Protein AF-A0A6M3MBJ6-F1 (afdb_monomer)

InterPro domains:
  IPR027924 Phage-like element PBSX protein, XkdF [PF14550] (1-103)

Solvent-accessible surface area (backbone atoms only — not comparable to full-atom values): 6434 Å² total; per-residue (Å²): 94,38,49,54,43,78,41,68,45,100,84,71,48,66,49,51,40,67,59,47,48,54,51,50,53,55,49,51,58,49,36,75,77,42,56,58,68,52,46,64,90,83,44,93,63,62,36,61,45,57,73,78,45,73,54,61,39,94,49,69,44,77,56,91,94,44,78,43,53,44,36,18,40,36,69,42,64,47,83,73,52,69,70,60,50,50,38,36,77,70,64,76,50,84,79,58,71,78,84,81,77,88,75,85,129

Organism: NCBI:txid1070528

Structure (mmCIF, N/CA/C/O backbone):
data_AF-A0A6M3MBJ6-F1
#
_entry.id   AF-A0A6M3MBJ6-F1
#
loop_
_atom_site.group_PDB
_atom_site.id
_atom_site.type_symbol
_atom_site.label_atom_id
_atom_site.label_alt_id
_atom_site.label_comp_id
_atom_site.label_asym_id
_atom_site.label_entity_id
_atom_site.label_seq_id
_atom_site.pdbx_PDB_ins_code
_atom_site.Cartn_x
_atom_site.Cartn_y
_atom_site.Cartn_z
_atom_site.occupancy
_atom_site.B_iso_or_equiv
_atom_site.auth_seq_id
_atom_site.auth_comp_id
_atom_site.auth_asym_id
_atom_site.auth_atom_id
_atom_site.pdbx_PDB_model_num
ATOM 1 N N . ILE A 1 1 ? -7.974 -1.994 -1.209 1.00 88.88 1 ILE A N 1
ATOM 2 C CA . ILE A 1 1 ? -7.747 -1.971 0.257 1.00 88.88 1 ILE A CA 1
ATOM 3 C C . ILE A 1 1 ? -6.486 -2.782 0.525 1.00 88.88 1 ILE A C 1
ATOM 5 O O . ILE A 1 1 ? -6.312 -3.803 -0.132 1.00 88.88 1 ILE A O 1
ATOM 9 N N . VAL A 1 2 ? -5.576 -2.286 1.364 1.00 86.44 2 VAL A N 1
ATOM 10 C CA . VAL A 1 2 ? -4.352 -2.998 1.777 1.00 86.44 2 VAL A CA 1
ATOM 11 C C . VAL A 1 2 ? -4.632 -3.870 2.995 1.00 86.44 2 VAL A C 1
ATOM 13 O O . VAL A 1 2 ? -4.183 -5.012 3.035 1.00 86.44 2 VAL A O 1
ATOM 16 N N . TYR A 1 3 ? -5.374 -3.325 3.961 1.00 85.56 3 TYR A N 1
ATOM 17 C CA . TYR A 1 3 ? -5.814 -4.023 5.163 1.00 85.56 3 TYR A CA 1
ATOM 18 C C . TYR A 1 3 ? -7.082 -3.369 5.726 1.00 85.56 3 TYR A C 1
ATOM 20 O O . TYR A 1 3 ? -7.248 -2.151 5.606 1.00 85.56 3 TYR A O 1
ATOM 28 N N . GLU A 1 4 ? -7.960 -4.169 6.322 1.00 86.19 4 GLU A N 1
ATOM 29 C CA . GLU A 1 4 ? -9.220 -3.749 6.946 1.00 86.19 4 GLU A CA 1
ATOM 30 C C . GLU A 1 4 ? -9.191 -4.125 8.437 1.00 86.19 4 GLU A C 1
ATOM 32 O O . GLU A 1 4 ? -8.779 -5.241 8.757 1.00 86.19 4 GLU A O 1
ATOM 37 N N . PRO A 1 5 ? -9.566 -3.220 9.357 1.00 82.56 5 PRO A N 1
ATOM 38 C CA . PRO A 1 5 ? -9.550 -3.517 10.786 1.00 82.56 5 PRO A CA 1
ATOM 39 C C . PRO A 1 5 ? -10.640 -4.525 11.146 1.00 82.56 5 PRO A C 1
ATOM 41 O O . PRO A 1 5 ? -11.711 -4.518 10.545 1.00 82.56 5 PRO A O 1
ATOM 44 N N . GLU A 1 6 ? -10.371 -5.370 12.145 1.00 74.81 6 GLU A N 1
ATOM 45 C CA . GLU A 1 6 ? -11.318 -6.363 12.698 1.00 74.81 6 GLU A CA 1
ATOM 46 C C . GLU A 1 6 ? -11.862 -7.399 11.688 1.00 74.81 6 GLU A C 1
ATOM 48 O O . GLU A 1 6 ? -12.627 -8.293 12.055 1.00 74.81 6 GLU A O 1
ATOM 53 N N . ALA A 1 7 ? -11.427 -7.331 10.429 1.00 73.56 7 ALA A N 1
ATOM 54 C CA . ALA A 1 7 ? -11.649 -8.340 9.414 1.00 73.56 7 ALA A CA 1
ATOM 55 C C . ALA A 1 7 ? -10.488 -9.335 9.439 1.00 73.56 7 ALA A C 1
ATOM 57 O O . ALA A 1 7 ? -9.318 -8.954 9.433 1.00 73.56 7 ALA A O 1
ATOM 58 N N . VAL A 1 8 ? -10.823 -10.623 9.452 1.00 71.56 8 VAL A N 1
ATOM 59 C CA . VAL A 1 8 ? -9.828 -11.683 9.296 1.00 71.56 8 VAL A CA 1
ATOM 60 C C . VAL A 1 8 ? -9.317 -11.642 7.858 1.00 71.56 8 VAL A C 1
ATOM 62 O O . VAL A 1 8 ? -10.097 -11.796 6.913 1.00 71.56 8 VAL A O 1
ATOM 65 N N . ASP A 1 9 ? -8.021 -11.413 7.688 1.00 68.00 9 ASP A N 1
ATOM 66 C CA . ASP A 1 9 ? -7.383 -11.401 6.383 1.00 68.00 9 ASP A CA 1
ATOM 67 C C . ASP A 1 9 ? -7.265 -12.816 5.787 1.00 68.00 9 ASP A C 1
ATOM 69 O O . ASP A 1 9 ? -7.632 -13.834 6.380 1.00 68.00 9 ASP A O 1
ATOM 73 N N . THR A 1 10 ? -6.721 -12.906 4.574 1.00 64.38 10 THR A N 1
ATOM 74 C CA . THR A 1 10 ? -6.548 -14.185 3.865 1.00 64.38 10 THR A CA 1
ATOM 75 C C . THR A 1 10 ? -5.611 -15.184 4.564 1.00 64.38 10 THR A C 1
ATOM 77 O O . THR A 1 10 ? -5.531 -16.330 4.125 1.00 64.38 10 THR A O 1
ATOM 80 N N . GLN A 1 11 ? -4.878 -14.762 5.599 1.00 63.03 11 GLN A N 1
ATOM 81 C CA . GLN A 1 11 ? -3.937 -15.570 6.382 1.00 63.03 11 GLN A CA 1
ATOM 82 C C . GLN A 1 11 ? -4.501 -15.969 7.756 1.00 63.03 11 GLN A C 1
ATOM 84 O O . GLN A 1 11 ? -3.867 -16.754 8.460 1.00 63.03 11 GLN A O 1
ATOM 89 N N . GLY A 1 12 ? -5.707 -15.513 8.112 1.00 63.81 12 GLY A N 1
ATOM 90 C CA . GLY A 1 12 ? -6.324 -15.809 9.404 1.00 63.81 12 GLY A CA 1
ATOM 91 C C . GLY A 1 12 ? -5.947 -14.819 10.509 1.00 63.81 12 GLY A C 1
ATOM 92 O O . GLY A 1 12 ? -6.287 -15.062 11.667 1.00 63.81 12 GLY A O 1
ATOM 93 N N . GLU A 1 13 ? -5.258 -13.729 10.170 1.00 68.44 13 GLU A N 1
ATOM 94 C CA . GLU A 1 13 ? -4.861 -12.684 11.113 1.00 68.44 13 GLU A CA 1
ATOM 95 C C . GLU A 1 13 ? -5.862 -11.523 11.068 1.00 68.44 13 GLU A C 1
ATOM 97 O O . GLU A 1 13 ? -6.547 -11.306 10.071 1.00 68.44 13 GLU A O 1
ATOM 102 N N . TYR A 1 14 ? -5.981 -10.790 12.170 1.00 75.88 14 TYR A N 1
ATOM 103 C CA . TYR A 1 14 ? -6.699 -9.521 12.215 1.00 75.88 14 TYR A CA 1
ATOM 104 C C . TYR A 1 14 ? -5.859 -8.527 13.005 1.00 75.88 14 TYR A C 1
ATOM 106 O O . TYR A 1 14 ? -5.035 -8.905 13.839 1.00 75.88 14 TYR A O 1
ATOM 114 N N . THR A 1 15 ? -6.091 -7.248 12.761 1.00 79.75 15 THR A N 1
ATOM 115 C CA . THR A 1 15 ? -5.425 -6.162 13.476 1.00 79.75 15 THR A CA 1
ATOM 116 C C . THR A 1 15 ? -6.428 -5.042 13.756 1.00 79.75 15 THR A C 1
ATOM 118 O O . THR A 1 15 ? -7.556 -5.062 13.245 1.00 79.75 15 THR A O 1
ATOM 121 N N . ASP A 1 16 ? -6.041 -4.083 14.591 1.00 86.75 16 ASP A N 1
ATOM 122 C CA . ASP A 1 16 ? -6.856 -2.911 14.897 1.00 86.75 16 ASP A CA 1
ATOM 123 C C . ASP A 1 16 ? -6.501 -1.715 13.995 1.00 86.75 16 ASP A C 1
ATOM 125 O O . ASP A 1 16 ? -5.464 -1.672 13.331 1.00 86.75 16 ASP A O 1
ATOM 129 N N . ALA A 1 17 ? -7.380 -0.711 13.958 1.00 89.56 17 ALA A N 1
ATOM 130 C CA . ALA A 1 17 ? -7.182 0.469 13.115 1.00 89.56 17 ALA A CA 1
ATOM 131 C C . ALA A 1 17 ? -5.897 1.254 13.451 1.00 89.56 17 ALA A C 1
ATOM 133 O O . ALA A 1 17 ? -5.327 1.900 12.573 1.00 89.56 17 ALA A O 1
ATOM 134 N N . LYS A 1 18 ? -5.419 1.186 14.700 1.00 89.25 18 LYS A N 1
ATOM 135 C CA . LYS A 1 18 ? -4.230 1.915 15.158 1.00 89.25 18 LYS A CA 1
ATOM 136 C C . LYS A 1 18 ? -2.947 1.253 14.661 1.00 89.25 18 LYS A C 1
ATOM 138 O O . LYS A 1 18 ? -1.98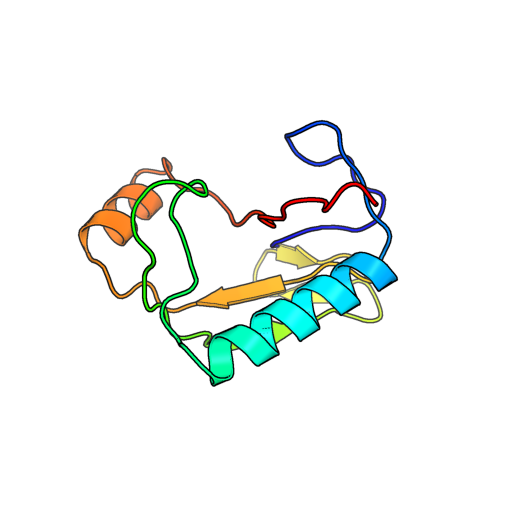1 1.936 14.314 1.00 89.25 18 LYS A O 1
ATOM 143 N N . GLU A 1 19 ? -2.916 -0.070 14.624 1.00 89.69 19 GLU A N 1
ATOM 144 C CA . GLU A 1 19 ? -1.808 -0.823 14.051 1.00 89.69 19 GLU A CA 1
ATOM 145 C C . GLU A 1 19 ? -1.777 -0.680 12.519 1.00 89.69 19 GLU A C 1
ATOM 147 O O . GLU A 1 19 ? -0.695 -0.484 11.962 1.00 89.69 19 GLU A O 1
ATOM 152 N N . ILE A 1 20 ? -2.938 -0.622 11.848 1.00 91.38 20 ILE A N 1
ATOM 153 C CA . ILE A 1 20 ? -3.028 -0.258 10.418 1.00 91.38 20 ILE A CA 1
ATOM 154 C C . ILE A 1 20 ? -2.453 1.138 10.165 1.00 91.38 20 ILE A C 1
ATOM 156 O O . ILE A 1 20 ? -1.651 1.308 9.246 1.00 91.38 20 ILE A O 1
ATOM 160 N N . GLU A 1 21 ? -2.839 2.129 10.971 1.00 93.25 21 GLU A N 1
ATOM 161 C CA . GLU A 1 21 ? -2.320 3.499 10.884 1.00 93.25 21 GLU A CA 1
ATOM 162 C C . GLU A 1 21 ? -0.802 3.529 11.064 1.00 93.25 21 GLU A C 1
ATOM 164 O O . GLU A 1 21 ? -0.082 4.013 10.191 1.00 93.25 21 GLU A O 1
ATOM 169 N N . SER A 1 22 ? -0.298 2.885 12.117 1.00 92.38 22 SER A N 1
ATOM 170 C CA . SER A 1 22 ? 1.142 2.787 12.382 1.00 92.38 22 SER A CA 1
ATOM 171 C C . SER A 1 22 ? 1.900 2.117 11.225 1.00 92.38 22 SER A C 1
ATOM 173 O O . SER A 1 22 ? 2.997 2.545 10.851 1.00 92.38 22 SER A O 1
ATOM 175 N N . ALA A 1 23 ? 1.329 1.065 10.629 1.00 92.25 23 ALA A N 1
ATOM 176 C CA . ALA A 1 23 ? 1.915 0.374 9.485 1.00 92.25 23 ALA A CA 1
ATOM 177 C C . ALA A 1 23 ? 1.915 1.246 8.221 1.00 92.25 23 ALA A C 1
ATOM 179 O O . ALA A 1 23 ? 2.915 1.276 7.494 1.00 92.25 23 ALA A O 1
ATOM 180 N N . GLN A 1 24 ? 0.825 1.975 7.973 1.00 95.06 24 GLN A N 1
ATOM 181 C CA . GLN A 1 24 ? 0.694 2.901 6.853 1.00 95.06 24 GLN A CA 1
ATOM 182 C C . GLN A 1 24 ? 1.699 4.050 6.968 1.00 95.06 24 GLN A C 1
ATOM 184 O O . GLN A 1 24 ? 2.428 4.311 6.007 1.00 95.06 24 GLN A O 1
ATOM 189 N N . GLU A 1 25 ? 1.809 4.682 8.136 1.00 94.69 25 GLU A N 1
ATOM 190 C CA . GLU A 1 25 ? 2.789 5.738 8.405 1.00 94.69 25 GLU A CA 1
ATOM 191 C C . GLU A 1 25 ? 4.220 5.237 8.187 1.00 94.69 25 GLU A C 1
ATOM 193 O O . GLU A 1 25 ? 4.987 5.827 7.419 1.00 94.69 25 GLU A O 1
ATOM 198 N N . ALA A 1 26 ? 4.567 4.095 8.792 1.00 94.25 26 ALA A N 1
ATOM 199 C CA . ALA A 1 26 ? 5.892 3.503 8.661 1.00 94.25 26 ALA A CA 1
ATOM 200 C C . ALA A 1 26 ? 6.221 3.140 7.206 1.00 94.25 26 ALA A C 1
ATOM 202 O O . ALA A 1 26 ? 7.367 3.301 6.775 1.00 94.25 26 ALA A O 1
ATOM 203 N N . PHE A 1 27 ? 5.241 2.648 6.441 1.00 94.25 27 PHE A N 1
ATOM 204 C CA . PHE A 1 27 ? 5.400 2.373 5.016 1.00 94.25 27 PHE A CA 1
ATOM 205 C C . PHE A 1 27 ? 5.613 3.660 4.214 1.00 94.25 27 PHE A C 1
ATOM 207 O O . PHE A 1 27 ? 6.542 3.712 3.409 1.00 94.25 27 PHE A O 1
ATOM 214 N N . MET A 1 28 ? 4.813 4.704 4.446 1.00 95.69 28 MET A N 1
ATOM 215 C CA . MET A 1 28 ? 4.917 5.969 3.710 1.00 95.69 28 MET A CA 1
ATOM 216 C C . MET A 1 28 ? 6.212 6.725 4.014 1.00 95.69 28 MET A C 1
ATOM 218 O O . MET A 1 28 ? 6.834 7.246 3.086 1.00 95.69 28 MET A O 1
ATOM 222 N N . GLN A 1 29 ? 6.667 6.738 5.271 1.00 95.19 29 GLN A N 1
ATOM 223 C CA . GLN A 1 29 ? 7.969 7.301 5.642 1.00 95.19 29 GLN A CA 1
ATOM 224 C C . GLN A 1 29 ? 9.101 6.563 4.919 1.00 95.19 29 GLN A C 1
ATOM 226 O O . GLN A 1 29 ? 9.953 7.164 4.275 1.00 95.19 29 GLN A O 1
ATOM 231 N N . LYS A 1 30 ? 9.073 5.233 4.951 1.00 93.31 30 LYS A N 1
ATOM 232 C CA . LYS A 1 30 ? 10.042 4.397 4.238 1.00 93.31 30 LYS A CA 1
ATOM 233 C C . LYS A 1 30 ? 10.010 4.603 2.723 1.00 93.31 30 LYS A C 1
ATOM 235 O O . LYS A 1 30 ? 11.057 4.558 2.082 1.00 93.31 30 LYS A O 1
ATOM 240 N N . TYR A 1 31 ? 8.819 4.788 2.158 1.00 94.00 31 TYR A N 1
ATOM 241 C CA . TYR A 1 31 ? 8.623 5.023 0.732 1.00 94.00 31 TYR A CA 1
ATOM 242 C C . TYR A 1 31 ? 9.164 6.393 0.294 1.00 94.00 31 TYR A C 1
ATOM 244 O O . TYR A 1 31 ? 9.653 6.522 -0.829 1.00 94.00 31 TYR A O 1
ATOM 252 N N . SER A 1 32 ? 9.102 7.412 1.159 1.00 93.62 32 SER A N 1
ATOM 253 C CA . SER A 1 32 ? 9.660 8.737 0.859 1.00 93.62 32 SER A CA 1
ATOM 254 C C . SER A 1 32 ? 11.194 8.739 0.836 1.00 93.62 32 SER A C 1
ATOM 256 O O . SER A 1 32 ? 11.787 9.490 0.064 1.00 93.62 32 SER A O 1
ATOM 258 N N . GLU A 1 33 ? 11.829 7.864 1.619 1.00 95.19 33 GLU A N 1
ATOM 259 C CA . GLU A 1 33 ? 13.282 7.648 1.621 1.00 95.19 33 GLU A CA 1
ATOM 260 C C . GLU A 1 33 ? 13.753 6.808 0.422 1.00 95.19 33 GLU A C 1
ATOM 262 O O . GLU A 1 33 ? 14.770 7.109 -0.202 1.00 95.19 33 GLU A O 1
ATOM 267 N N . ASP A 1 34 ? 13.017 5.742 0.097 1.00 93.88 34 ASP A N 1
ATOM 268 C CA . ASP A 1 34 ? 13.284 4.868 -1.042 1.00 93.88 34 ASP A CA 1
ATOM 269 C C . ASP A 1 34 ? 11.967 4.405 -1.656 1.00 93.88 34 ASP A C 1
ATOM 271 O O . ASP A 1 34 ? 11.180 3.690 -1.043 1.00 93.88 34 ASP A O 1
ATOM 275 N N . THR A 1 35 ? 11.758 4.774 -2.913 1.00 92.06 35 THR A N 1
ATOM 276 C CA . THR A 1 35 ? 10.499 4.536 -3.616 1.00 92.06 35 THR A CA 1
ATOM 277 C C . THR A 1 35 ? 10.376 3.121 -4.201 1.00 92.06 35 THR A C 1
ATOM 279 O O . THR A 1 35 ? 9.345 2.799 -4.796 1.00 92.06 35 THR A O 1
ATOM 282 N N . LYS A 1 36 ? 11.389 2.250 -4.060 1.00 91.88 36 LYS A N 1
ATOM 283 C CA . LYS A 1 36 ? 11.338 0.834 -4.470 1.00 91.88 36 LYS A CA 1
ATOM 284 C C . LYS A 1 36 ? 10.958 -0.069 -3.295 1.00 91.88 36 LYS A C 1
ATOM 286 O O . LYS A 1 36 ? 11.800 -0.776 -2.740 1.00 91.88 36 LYS A O 1
ATOM 291 N N . ARG A 1 37 ? 9.676 -0.081 -2.921 1.00 88.00 37 ARG A N 1
ATOM 292 C CA . ARG A 1 37 ? 9.195 -0.821 -1.730 1.00 88.00 37 ARG A CA 1
ATOM 293 C C . ARG A 1 37 ? 8.071 -1.811 -1.977 1.00 88.00 37 ARG A C 1
ATOM 295 O O . ARG A 1 37 ? 7.851 -2.675 -1.137 1.00 88.00 37 ARG A O 1
ATOM 302 N N . ILE A 1 38 ? 7.366 -1.715 -3.099 1.00 89.69 38 ILE A N 1
ATOM 303 C CA . ILE A 1 38 ? 6.233 -2.605 -3.367 1.00 89.69 38 ILE A CA 1
ATOM 304 C C . ILE A 1 38 ? 6.765 -3.910 -3.951 1.00 89.69 38 ILE A C 1
ATOM 306 O O . ILE A 1 38 ? 7.582 -3.888 -4.867 1.00 89.69 38 ILE A O 1
ATOM 310 N N . MET A 1 39 ? 6.314 -5.044 -3.422 1.00 89.38 39 MET A N 1
ATOM 311 C CA . MET A 1 39 ? 6.714 -6.381 -3.865 1.00 89.38 39 MET A CA 1
ATOM 312 C C . MET A 1 39 ? 5.505 -7.132 -4.409 1.00 89.38 39 MET A C 1
ATOM 314 O O . MET A 1 39 ? 4.392 -6.983 -3.908 1.00 89.38 39 MET A O 1
ATOM 318 N N . VAL A 1 40 ? 5.724 -7.975 -5.416 1.00 87.19 40 VAL A N 1
ATOM 319 C CA . VAL A 1 40 ? 4.684 -8.894 -5.893 1.00 87.19 40 VAL A CA 1
ATOM 320 C C . VAL A 1 40 ? 4.673 -10.111 -4.969 1.00 87.19 40 VAL A C 1
ATOM 322 O O . VAL A 1 40 ? 5.699 -10.764 -4.806 1.00 87.19 40 VAL A O 1
ATOM 325 N N . GLN A 1 41 ? 3.524 -10.385 -4.342 1.00 84.88 41 GLN A N 1
ATOM 326 C CA . GLN A 1 41 ? 3.319 -11.495 -3.395 1.00 84.88 41 GLN A CA 1
ATOM 327 C C . GLN A 1 41 ? 4.337 -11.556 -2.237 1.00 84.88 41 GLN A C 1
ATOM 329 O O . GLN A 1 41 ? 4.636 -12.633 -1.736 1.00 84.88 41 GLN A O 1
ATOM 334 N N . HIS A 1 42 ? 4.904 -10.416 -1.822 1.00 82.06 42 HIS A N 1
ATOM 335 C CA . HIS A 1 42 ? 5.983 -10.353 -0.816 1.00 82.06 42 HIS A CA 1
ATOM 336 C C . HIS A 1 42 ? 7.228 -11.189 -1.171 1.00 82.06 42 HIS A C 1
ATOM 338 O O . HIS A 1 42 ? 8.036 -11.517 -0.302 1.00 82.06 42 HIS A O 1
ATOM 344 N N . MET A 1 43 ? 7.417 -11.512 -2.455 1.00 81.31 43 MET A N 1
ATOM 345 C CA . MET A 1 43 ? 8.525 -12.326 -2.953 1.00 81.31 43 MET A CA 1
ATOM 346 C C . MET A 1 43 ? 9.390 -11.557 -3.954 1.00 81.31 43 MET A C 1
ATOM 348 O O . MET A 1 43 ? 8.916 -10.747 -4.751 1.00 81.31 43 MET A O 1
ATOM 352 N N . GLY A 1 44 ? 10.685 -11.870 -3.951 1.00 80.94 44 GLY A N 1
ATOM 353 C CA . GLY A 1 44 ? 11.609 -11.440 -4.995 1.00 80.94 44 GLY A CA 1
ATOM 354 C C . GLY A 1 44 ? 11.986 -9.960 -4.927 1.00 80.94 44 GLY A C 1
ATOM 355 O O . GLY A 1 44 ? 12.480 -9.487 -3.907 1.00 80.94 44 GLY A O 1
ATOM 356 N N . GLN A 1 45 ? 11.843 -9.261 -6.055 1.00 86.94 45 GLN A N 1
ATOM 357 C CA . GLN A 1 45 ? 12.329 -7.891 -6.236 1.00 86.94 45 GLN A CA 1
ATOM 358 C C . GLN A 1 45 ? 11.312 -6.835 -5.789 1.00 86.94 45 GLN A C 1
ATOM 360 O O . GLN A 1 45 ? 10.098 -7.045 -5.853 1.00 86.94 45 GLN A O 1
ATOM 365 N N . THR A 1 46 ? 11.821 -5.670 -5.390 1.00 90.25 46 THR A N 1
ATOM 366 C CA . THR A 1 46 ? 11.006 -4.487 -5.120 1.00 90.25 46 THR A CA 1
ATOM 367 C C . THR A 1 46 ? 10.827 -3.640 -6.379 1.00 90.25 46 THR A C 1
ATOM 369 O O . THR A 1 46 ? 11.722 -3.519 -7.219 1.00 90.25 46 THR A O 1
ATOM 372 N N . TYR A 1 47 ? 9.657 -3.023 -6.499 1.00 92.44 47 TYR A N 1
ATOM 373 C CA . TYR A 1 47 ? 9.269 -2.186 -7.624 1.00 92.44 47 TYR A CA 1
ATOM 374 C C . TYR A 1 47 ? 9.019 -0.755 -7.181 1.00 92.44 47 TYR A C 1
ATOM 376 O O . TYR A 1 47 ? 8.534 -0.488 -6.078 1.00 92.44 47 TYR A O 1
ATOM 384 N N . HIS A 1 48 ? 9.316 0.161 -8.098 1.00 93.06 48 HIS A N 1
ATOM 385 C CA . HIS A 1 48 ? 8.890 1.544 -8.004 1.00 93.06 48 HIS A CA 1
ATOM 386 C C . HIS A 1 48 ? 7.527 1.714 -8.679 1.00 93.06 48 HIS A C 1
ATOM 388 O O . HIS A 1 48 ? 7.449 1.821 -9.907 1.00 93.06 48 HIS A O 1
ATOM 394 N N . PHE A 1 49 ? 6.463 1.761 -7.880 1.00 95.31 49 PHE A N 1
ATOM 395 C CA . PHE A 1 49 ? 5.133 2.160 -8.336 1.00 95.31 49 PHE A CA 1
ATOM 396 C C . PHE A 1 49 ? 4.744 3.462 -7.642 1.00 95.31 49 PHE A C 1
ATOM 398 O O . PHE A 1 49 ? 4.496 3.429 -6.437 1.00 95.31 49 PHE A O 1
ATOM 405 N N . PRO A 1 50 ? 4.686 4.596 -8.372 1.00 96.50 50 PRO A N 1
ATOM 406 C CA . PRO A 1 50 ? 4.259 5.868 -7.809 1.00 96.50 50 PRO A CA 1
ATOM 407 C C . PRO A 1 50 ? 2.932 5.733 -7.070 1.00 96.50 50 PRO A C 1
ATOM 409 O O . PRO A 1 50 ? 1.942 5.301 -7.661 1.00 96.50 50 PRO A O 1
ATOM 412 N N . ILE A 1 51 ? 2.915 6.121 -5.798 1.00 96.38 51 ILE A N 1
ATOM 413 C CA . ILE A 1 51 ? 1.694 6.213 -5.001 1.00 96.38 51 ILE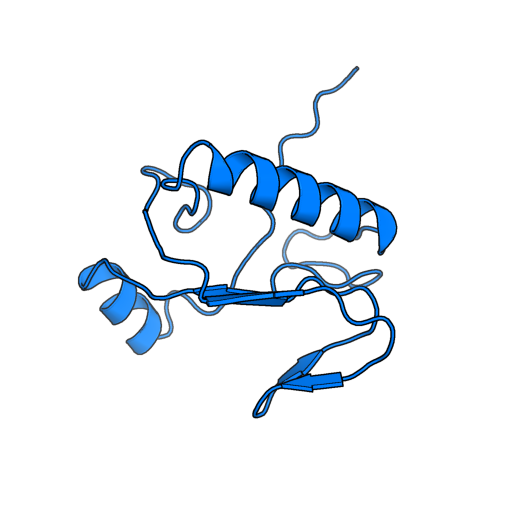 A CA 1
ATOM 414 C C . ILE A 1 51 ? 0.966 7.485 -5.429 1.00 96.38 51 ILE A C 1
ATOM 416 O O . ILE A 1 51 ? 1.510 8.582 -5.323 1.00 96.38 51 ILE A O 1
ATOM 420 N N . ILE A 1 52 ? -0.242 7.320 -5.962 1.00 96.12 52 ILE A N 1
ATOM 421 C CA . ILE A 1 52 ? -1.106 8.422 -6.397 1.00 96.12 52 ILE A CA 1
ATOM 422 C C . ILE A 1 52 ? -1.925 8.935 -5.218 1.00 96.12 52 ILE A C 1
ATOM 424 O O . ILE A 1 52 ? -2.142 10.135 -5.083 1.00 96.12 52 ILE A O 1
ATOM 428 N N . GLU A 1 53 ? -2.361 8.022 -4.354 1.00 95.31 53 GLU A N 1
ATOM 429 C CA . GLU A 1 53 ? -3.177 8.336 -3.193 1.00 95.31 53 GLU A CA 1
ATOM 430 C C . GLU A 1 53 ? -3.014 7.238 -2.137 1.00 95.31 53 GLU A C 1
ATOM 432 O O . GLU A 1 53 ? -2.904 6.057 -2.468 1.00 95.31 53 GLU A O 1
ATOM 437 N N . SER A 1 54 ? -2.990 7.631 -0.867 1.00 95.88 54 SER A N 1
ATOM 438 C CA . SER A 1 54 ? -3.001 6.734 0.287 1.00 95.88 54 SER A CA 1
ATOM 439 C C . SER A 1 54 ? -3.761 7.423 1.409 1.00 95.88 54 SER A C 1
ATOM 441 O O . SER A 1 54 ? -3.445 8.569 1.724 1.00 95.88 54 SER A O 1
ATOM 443 N N . PHE A 1 55 ? -4.734 6.748 2.016 1.00 95.81 55 PHE A N 1
ATOM 444 C CA . PHE A 1 55 ? -5.480 7.292 3.151 1.00 95.81 55 PHE A CA 1
ATOM 445 C C . PHE A 1 55 ? -6.092 6.192 4.021 1.00 95.81 55 PHE A C 1
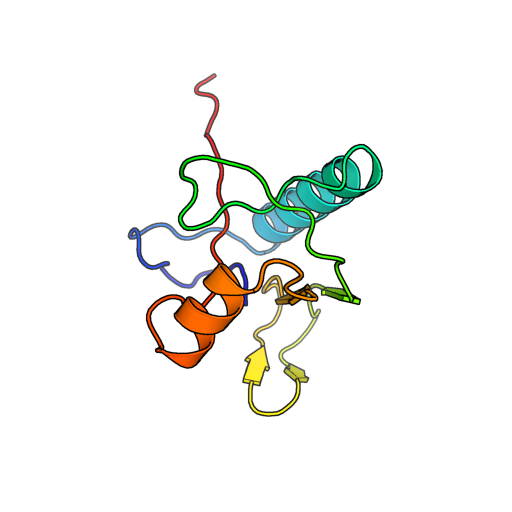ATOM 447 O O . PHE A 1 55 ? -6.197 5.033 3.608 1.00 95.81 55 PHE A O 1
ATOM 454 N N . ILE A 1 56 ? -6.521 6.603 5.213 1.00 96.50 56 ILE A N 1
ATOM 455 C CA . ILE A 1 56 ? -7.329 5.830 6.154 1.00 96.50 56 ILE A CA 1
ATOM 456 C C . ILE A 1 56 ? -8.570 6.675 6.454 1.00 96.50 56 ILE A C 1
ATOM 458 O O . ILE A 1 56 ? -8.422 7.818 6.889 1.00 96.50 56 ILE A O 1
ATOM 462 N N . PRO A 1 57 ? -9.790 6.201 6.160 1.00 95.88 57 PRO A N 1
ATOM 463 C CA . PRO A 1 57 ? -10.974 7.014 6.363 1.00 95.88 57 PRO A CA 1
ATOM 464 C C . PRO A 1 57 ? -11.463 6.918 7.817 1.00 95.88 57 PRO A C 1
ATOM 466 O O . PRO A 1 57 ? -11.527 5.835 8.393 1.00 95.88 57 PRO A O 1
ATOM 469 N N . GLU A 1 58 ? -11.866 8.047 8.405 1.00 94.06 58 GLU A N 1
ATOM 470 C CA . GLU A 1 58 ? -12.417 8.108 9.777 1.00 94.06 58 GLU A CA 1
ATOM 471 C C . GLU A 1 58 ? -13.805 7.459 9.899 1.00 94.06 58 GLU A C 1
ATOM 473 O O . GLU A 1 58 ? -14.240 7.055 10.974 1.00 94.06 58 GLU A O 1
ATOM 478 N N . LYS A 1 59 ? -14.524 7.376 8.779 1.00 94.75 59 LYS A N 1
ATOM 479 C CA . LYS A 1 59 ? -15.825 6.724 8.643 1.00 94.75 59 LYS A CA 1
ATOM 480 C C . LYS A 1 59 ? -15.878 5.989 7.317 1.00 94.75 59 LYS A C 1
ATOM 482 O O . LYS A 1 59 ? -15.158 6.344 6.390 1.00 94.75 59 LYS A O 1
ATOM 487 N N . GL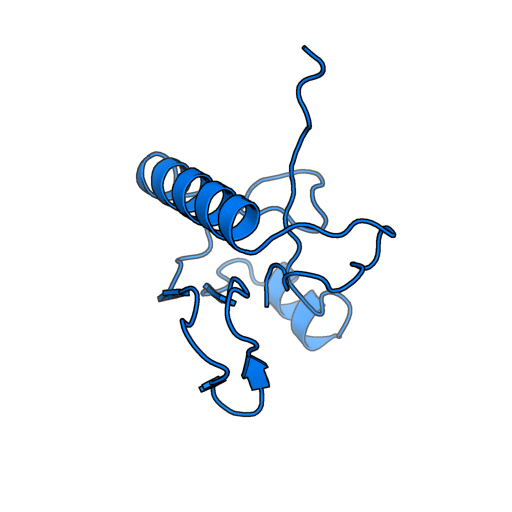U A 1 60 ? -16.774 5.019 7.213 1.00 95.81 60 GLU A N 1
ATOM 488 C CA . GLU A 1 60 ? -17.031 4.326 5.957 1.00 95.81 60 GLU A CA 1
ATOM 489 C C . GLU A 1 60 ? -17.220 5.317 4.793 1.00 95.81 60 GLU A C 1
ATOM 491 O O . GLU A 1 60 ? -17.964 6.298 4.900 1.00 95.81 60 GLU A O 1
ATOM 496 N N . THR A 1 61 ? -16.516 5.073 3.689 1.00 95.69 61 THR A N 1
ATOM 497 C CA . THR A 1 61 ? -16.503 5.959 2.524 1.00 95.69 61 THR A CA 1
ATOM 498 C C . THR A 1 61 ? -16.577 5.178 1.216 1.00 95.69 61 THR A C 1
ATOM 500 O O . THR A 1 61 ? -16.263 3.990 1.157 1.00 95.69 61 THR A O 1
ATOM 503 N N . GLN A 1 62 ? -16.991 5.857 0.148 1.00 95.12 62 GLN A N 1
ATOM 504 C CA . GLN A 1 62 ? -17.073 5.302 -1.199 1.00 95.12 62 GLN A CA 1
ATOM 505 C C . GLN A 1 62 ? -15.923 5.846 -2.050 1.00 95.12 62 GLN A C 1
ATOM 507 O O . GLN A 1 62 ? -15.739 7.062 -2.154 1.00 95.12 62 GLN A O 1
ATOM 512 N N . LYS A 1 63 ? -15.185 4.959 -2.721 1.00 90.38 63 LYS A N 1
ATOM 513 C CA . LYS A 1 63 ? -14.137 5.328 -3.678 1.00 90.38 63 LYS A CA 1
ATOM 514 C C . LYS A 1 63 ? -14.356 4.587 -4.992 1.00 90.38 63 LYS A C 1
ATOM 516 O O . LYS A 1 63 ? -14.090 3.397 -5.109 1.00 90.38 63 LYS A O 1
ATOM 521 N N . GLY A 1 64 ? -14.862 5.299 -5.998 1.00 89.06 64 GLY A N 1
ATOM 522 C CA . GLY A 1 64 ? -15.304 4.657 -7.237 1.00 89.06 64 GLY A CA 1
ATOM 523 C C . GLY A 1 64 ? -16.433 3.668 -6.943 1.00 89.06 64 GLY A C 1
ATOM 524 O O . GLY A 1 64 ? -17.454 4.059 -6.382 1.00 89.06 64 GLY A O 1
ATOM 525 N N . THR A 1 65 ? -16.241 2.396 -7.287 1.00 88.25 65 THR A N 1
ATOM 526 C CA . THR A 1 65 ? -17.174 1.296 -6.979 1.00 88.25 65 THR A CA 1
ATOM 527 C C . THR A 1 65 ? -16.901 0.618 -5.640 1.00 88.25 65 THR A C 1
ATOM 529 O O . THR A 1 65 ? -17.750 -0.134 -5.169 1.00 88.25 65 THR A O 1
ATOM 532 N N . ASP A 1 66 ? -15.769 0.910 -5.001 1.00 88.75 66 ASP A N 1
ATOM 533 C CA . ASP A 1 66 ? -15.351 0.231 -3.781 1.00 88.75 66 ASP A CA 1
ATOM 534 C C . ASP A 1 66 ? -15.873 0.944 -2.536 1.00 88.75 66 ASP A C 1
ATOM 536 O O . ASP A 1 66 ? -15.791 2.170 -2.397 1.00 88.75 66 ASP A O 1
ATOM 540 N N . LYS A 1 67 ? -16.369 0.138 -1.603 1.00 94.25 67 LYS A N 1
ATOM 541 C CA . LYS A 1 67 ? -16.777 0.562 -0.272 1.00 94.25 67 LYS A CA 1
ATOM 542 C 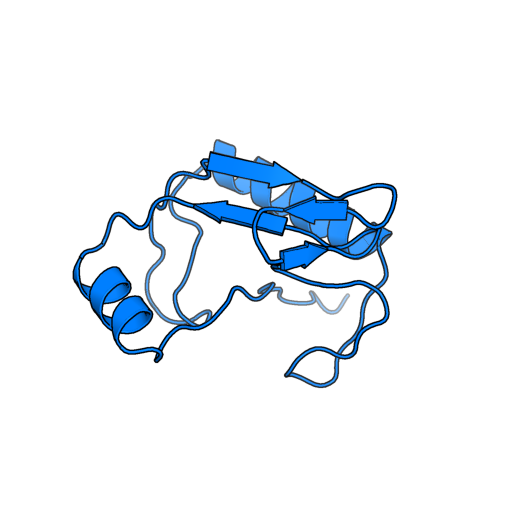C . LYS A 1 67 ? -15.603 0.347 0.681 1.00 94.25 67 LYS A C 1
ATOM 544 O O . LYS A 1 67 ? -15.103 -0.769 0.779 1.00 94.25 67 LYS A O 1
ATOM 549 N N . ILE A 1 68 ? -15.139 1.406 1.338 1.00 94.62 68 ILE A N 1
ATOM 550 C CA . ILE A 1 68 ? -13.961 1.376 2.212 1.00 94.62 68 ILE A CA 1
ATOM 551 C C . ILE A 1 68 ? -14.419 1.595 3.660 1.00 94.62 68 ILE A C 1
ATOM 553 O O . ILE A 1 68 ? -14.925 2.679 3.967 1.00 94.62 68 ILE A O 1
ATOM 557 N N . PRO A 1 69 ? -14.253 0.604 4.547 1.00 94.38 69 PRO A N 1
ATOM 558 C CA . PRO A 1 69 ? -14.588 0.717 5.965 1.00 94.38 69 PRO A CA 1
ATOM 559 C C . PRO A 1 69 ? -13.739 1.757 6.695 1.00 94.38 69 PRO A C 1
ATOM 561 O O . PRO A 1 69 ? -12.622 2.071 6.282 1.00 94.38 69 PRO A O 1
ATOM 564 N N . ALA A 1 70 ? -14.267 2.270 7.808 1.00 94.75 70 ALA A N 1
ATOM 565 C CA . ALA A 1 70 ? -13.512 3.141 8.703 1.00 94.75 70 ALA A CA 1
ATOM 566 C C . ALA A 1 70 ? -12.244 2.429 9.203 1.00 94.75 70 ALA A C 1
ATOM 568 O O . ALA A 1 70 ? -12.287 1.242 9.511 1.00 94.75 70 ALA A O 1
ATOM 569 N N . GLY A 1 71 ? -11.119 3.139 9.274 1.00 93.88 71 GLY A N 1
ATOM 570 C CA . GLY A 1 71 ? -9.848 2.578 9.744 1.00 93.88 71 GLY A CA 1
ATOM 571 C C . GLY A 1 71 ? -9.125 1.659 8.747 1.00 93.88 71 GLY A C 1
ATOM 572 O O . GLY A 1 71 ? -8.001 1.251 9.019 1.00 93.88 71 GLY A O 1
ATOM 573 N N . ALA A 1 72 ? -9.709 1.352 7.583 1.00 94.44 72 ALA A N 1
ATOM 574 C CA . ALA A 1 72 ? -9.038 0.555 6.557 1.00 94.44 72 ALA A CA 1
ATOM 575 C C . ALA A 1 72 ? -7.985 1.378 5.803 1.00 94.44 72 ALA A C 1
ATOM 577 O O . ALA A 1 72 ? -8.244 2.503 5.371 1.00 94.44 72 ALA A O 1
ATOM 578 N N . TRP A 1 73 ? -6.813 0.796 5.555 1.00 95.25 73 TRP A N 1
ATOM 579 C CA . TRP A 1 73 ? -5.807 1.439 4.715 1.00 95.25 73 TRP A CA 1
ATOM 580 C C . TRP A 1 73 ? -6.114 1.193 3.242 1.00 95.25 73 TRP A C 1
ATOM 582 O O . TRP A 1 73 ? -6.115 0.060 2.748 1.00 95.25 73 TRP A O 1
ATOM 592 N N . TRP A 1 74 ? -6.345 2.277 2.510 1.00 95.19 74 TRP A N 1
ATOM 593 C CA . TRP A 1 74 ? -6.510 2.258 1.067 1.00 95.19 74 TRP A CA 1
ATOM 594 C C . TRP A 1 74 ? -5.342 2.954 0.367 1.00 95.19 74 TRP A C 1
ATOM 596 O O . TRP A 1 74 ? -4.854 3.992 0.813 1.00 95.19 74 TRP A O 1
ATOM 606 N N . ILE A 1 75 ? -4.908 2.380 -0.757 1.00 94.81 75 ILE A N 1
ATOM 607 C CA . ILE A 1 75 ? -3.830 2.914 -1.586 1.00 94.81 75 ILE A CA 1
ATOM 608 C C . ILE A 1 75 ? -4.172 2.779 -3.072 1.00 94.81 75 ILE A C 1
ATOM 610 O O . ILE A 1 75 ? -4.773 1.790 -3.499 1.00 94.81 75 ILE A O 1
ATOM 614 N N . MET A 1 76 ? -3.724 3.751 -3.861 1.00 94.38 76 MET A N 1
ATOM 615 C CA . MET A 1 76 ? -3.689 3.714 -5.318 1.00 94.38 76 MET A CA 1
ATOM 616 C C . MET A 1 76 ? -2.265 3.955 -5.794 1.00 94.38 76 MET A C 1
ATOM 618 O O . MET A 1 76 ? -1.610 4.915 -5.386 1.00 94.38 76 MET A O 1
ATOM 622 N N . VAL A 1 77 ? -1.806 3.114 -6.717 1.00 95.06 77 VAL A N 1
ATOM 623 C CA . VAL A 1 77 ? -0.474 3.228 -7.313 1.00 95.06 77 VAL A CA 1
ATOM 624 C C . VAL A 1 77 ? -0.550 3.190 -8.833 1.00 95.06 77 VAL A C 1
ATOM 626 O O . VAL A 1 77 ? -1.463 2.600 -9.412 1.00 95.06 77 VAL A O 1
ATOM 629 N N . LYS A 1 78 ? 0.449 3.773 -9.492 1.00 95.12 78 LYS A N 1
ATOM 630 C CA . LYS A 1 78 ? 0.679 3.594 -10.924 1.00 95.12 78 LYS A CA 1
ATOM 631 C C . LYS A 1 78 ? 1.626 2.420 -11.149 1.00 95.12 78 LYS A C 1
ATOM 633 O O . LYS A 1 78 ? 2.809 2.500 -10.824 1.00 95.12 78 LYS A O 1
ATOM 638 N N . VAL A 1 79 ? 1.126 1.349 -11.757 1.00 94.94 79 VAL A N 1
ATOM 639 C CA . VAL A 1 79 ? 1.960 0.205 -12.148 1.00 94.94 79 VAL A CA 1
ATOM 640 C C . VAL A 1 79 ? 2.834 0.607 -13.338 1.00 94.94 79 VAL A C 1
ATOM 642 O O . VAL A 1 79 ? 2.331 0.940 -14.408 1.00 94.94 79 VAL A O 1
ATOM 645 N N . THR A 1 80 ? 4.152 0.611 -13.142 1.00 94.00 80 THR A N 1
ATOM 646 C CA . THR A 1 80 ? 5.145 1.030 -14.152 1.00 94.00 80 THR A CA 1
ATOM 647 C C . THR A 1 80 ? 5.787 -0.148 -14.887 1.00 94.00 80 THR A C 1
ATOM 649 O O . THR A 1 80 ? 6.414 0.052 -15.923 1.00 94.00 80 THR A O 1
ATOM 652 N N . ALA A 1 81 ? 5.620 -1.373 -14.378 1.00 94.06 81 ALA A N 1
ATOM 653 C CA . ALA A 1 81 ? 6.167 -2.596 -14.958 1.00 94.06 81 ALA A CA 1
ATOM 654 C C . ALA A 1 81 ? 5.124 -3.276 -15.872 1.00 94.06 81 ALA A C 1
ATOM 656 O O . ALA A 1 81 ? 4.106 -3.749 -15.358 1.00 94.06 81 ALA A O 1
ATOM 657 N N . PRO A 1 82 ? 5.356 -3.373 -17.199 1.00 94.75 82 PRO A N 1
ATOM 658 C CA . PRO A 1 82 ? 4.353 -3.880 -18.142 1.00 94.75 82 PRO A CA 1
ATOM 659 C C . PRO A 1 82 ? 3.874 -5.305 -17.852 1.00 94.75 82 PRO A C 1
ATOM 661 O O . PRO A 1 82 ? 2.676 -5.555 -17.856 1.00 94.75 82 PRO A O 1
ATOM 664 N N . TYR A 1 83 ? 4.784 -6.224 -17.518 1.00 93.38 83 TYR A N 1
ATOM 665 C CA . TYR A 1 83 ? 4.400 -7.612 -17.251 1.00 93.38 83 TYR A CA 1
ATOM 666 C C . TYR A 1 83 ? 3.515 -7.741 -16.001 1.00 93.38 83 TYR A C 1
ATOM 668 O O . TYR A 1 83 ? 2.579 -8.525 -16.000 1.00 93.38 83 TYR A O 1
ATOM 676 N N . ILE A 1 84 ? 3.743 -6.930 -14.959 1.00 93.50 84 ILE A N 1
ATOM 677 C CA . ILE A 1 84 ? 2.882 -6.914 -13.761 1.00 93.50 84 ILE A CA 1
ATOM 678 C C . ILE A 1 84 ? 1.495 -6.395 -14.124 1.00 93.50 84 ILE A C 1
ATOM 680 O O . ILE A 1 84 ? 0.490 -6.913 -13.643 1.00 93.50 84 ILE A O 1
ATOM 684 N N . TRP A 1 85 ? 1.428 -5.397 -15.003 1.00 94.81 85 TRP A N 1
ATOM 685 C CA . TRP A 1 85 ? 0.154 -4.911 -15.514 1.00 94.81 85 TRP A CA 1
ATOM 686 C C . TRP A 1 85 ? -0.606 -5.986 -16.304 1.00 94.81 85 TRP A C 1
ATOM 688 O O . TRP A 1 85 ? -1.826 -6.092 -16.182 1.00 94.81 85 TRP A O 1
ATOM 698 N N . ASP A 1 86 ? 0.097 -6.820 -17.069 1.00 96.06 86 ASP A N 1
ATOM 699 C CA . ASP A 1 86 ? -0.509 -7.957 -17.766 1.00 96.06 86 ASP A CA 1
ATOM 700 C C . ASP A 1 86 ? -1.051 -9.020 -16.795 1.00 96.06 86 ASP A C 1
ATOM 702 O O . ASP A 1 86 ? -2.162 -9.508 -17.000 1.00 96.06 86 ASP A O 1
ATOM 706 N N . GLU A 1 87 ? -0.342 -9.315 -15.701 1.00 94.56 87 GLU A N 1
ATOM 707 C CA . GLU A 1 87 ? -0.825 -10.212 -14.637 1.00 94.56 87 GLU A CA 1
ATOM 708 C C . GLU A 1 87 ? -2.107 -9.693 -13.961 1.00 94.56 87 GLU A C 1
ATOM 710 O O . GLU A 1 87 ? -3.025 -10.471 -13.688 1.00 94.56 87 GLU A O 1
ATOM 715 N N . ILE A 1 88 ? -2.194 -8.378 -13.724 1.00 93.62 88 ILE A N 1
ATOM 716 C CA . ILE A 1 88 ? -3.390 -7.723 -13.167 1.00 93.62 88 ILE A CA 1
ATOM 717 C C . ILE A 1 88 ? -4.563 -7.839 -14.144 1.00 93.62 88 ILE A C 1
ATOM 719 O O . ILE A 1 88 ? -5.641 -8.290 -13.759 1.00 93.62 88 ILE A O 1
ATOM 723 N N . LYS A 1 89 ? -4.361 -7.501 -15.426 1.00 94.50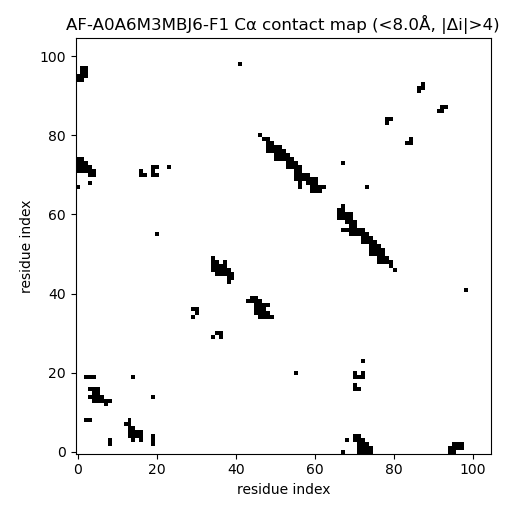 89 LYS A N 1
ATOM 724 C CA . LYS A 1 89 ? -5.407 -7.629 -16.461 1.00 94.50 89 LYS A CA 1
ATOM 725 C C . LYS A 1 89 ? -5.878 -9.072 -16.642 1.00 94.50 89 LYS A C 1
ATOM 727 O O . LYS A 1 89 ? -7.034 -9.294 -16.986 1.00 94.50 89 LYS A O 1
ATOM 732 N N . ALA A 1 90 ? -4.992 -10.040 -16.422 1.00 95.44 90 ALA A N 1
ATOM 733 C CA . ALA A 1 90 ? -5.322 -11.458 -16.470 1.00 95.44 90 ALA A CA 1
ATOM 734 C C . ALA A 1 90 ? -5.997 -11.981 -15.186 1.00 95.44 90 ALA A C 1
ATOM 736 O O . ALA A 1 90 ? -6.307 -13.169 -15.114 1.00 95.44 90 ALA A O 1
ATOM 737 N N . GLY A 1 91 ? -6.203 -11.131 -14.172 1.00 93.31 91 GLY A N 1
ATOM 738 C CA . GLY A 1 91 ? -6.850 -11.494 -12.910 1.00 93.31 91 GLY A CA 1
ATOM 739 C C . GLY A 1 91 ? -5.990 -12.348 -11.976 1.00 93.31 91 GLY A C 1
ATOM 740 O O . GLY A 1 91 ? -6.521 -12.935 -11.039 1.00 93.31 91 GLY A O 1
ATOM 741 N N . ARG A 1 92 ? -4.673 -12.442 -12.212 1.00 91.94 92 ARG A N 1
ATOM 742 C CA . ARG A 1 92 ? -3.746 -13.231 -11.374 1.00 91.94 92 ARG A CA 1
ATOM 743 C C . ARG A 1 92 ? -3.221 -12.455 -10.168 1.00 91.94 92 ARG A C 1
ATOM 745 O O . ARG A 1 92 ? -2.838 -13.060 -9.172 1.00 91.94 92 ARG A O 1
ATOM 752 N N . LEU A 1 93 ? -3.221 -11.124 -10.248 1.00 90.12 93 LEU A N 1
ATOM 753 C CA . LEU A 1 93 ? -2.929 -10.217 -9.138 1.00 90.12 93 LEU A CA 1
ATOM 754 C C . LEU A 1 93 ? -4.157 -9.337 -8.901 1.00 90.12 93 LEU A C 1
ATOM 756 O O . LEU A 1 93 ? -4.470 -8.480 -9.725 1.00 90.12 93 LEU A O 1
ATOM 760 N N . THR A 1 94 ? -4.866 -9.577 -7.801 1.00 88.25 94 THR A N 1
ATOM 761 C CA . THR A 1 94 ? -6.218 -9.032 -7.581 1.00 88.25 94 THR A CA 1
ATOM 762 C C . THR A 1 94 ? -6.309 -8.000 -6.461 1.00 88.25 94 THR A C 1
ATOM 764 O O . THR A 1 94 ? -7.346 -7.362 -6.314 1.00 88.25 94 THR A O 1
ATOM 767 N N . GLY A 1 95 ? -5.247 -7.794 -5.681 1.00 86.31 95 GLY A N 1
ATOM 768 C CA . GLY A 1 95 ? -5.292 -6.876 -4.549 1.00 86.31 95 GLY A CA 1
ATOM 769 C C . GLY A 1 95 ? -3.932 -6.584 -3.931 1.00 86.31 95 GLY A C 1
ATOM 770 O O . GLY A 1 95 ? -2.895 -7.067 -4.389 1.00 86.31 95 GLY A O 1
ATOM 771 N N . PHE A 1 96 ? -3.966 -5.770 -2.880 1.00 87.88 96 PHE A N 1
ATOM 772 C CA . PHE A 1 96 ? -2.816 -5.468 -2.037 1.00 87.88 96 PHE A CA 1
ATOM 773 C C . PHE A 1 96 ? -2.861 -6.308 -0.764 1.00 87.88 96 PHE A C 1
ATOM 775 O O . PHE A 1 96 ? -3.905 -6.822 -0.380 1.00 87.88 96 PHE A O 1
ATOM 782 N N . SER A 1 97 ? -1.713 -6.426 -0.111 1.00 84.25 97 SER 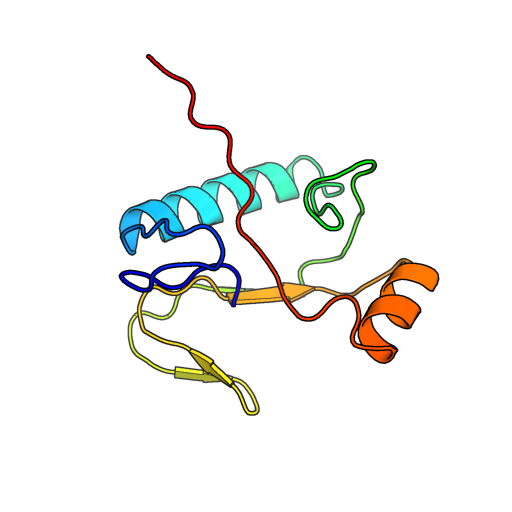A N 1
ATOM 783 C CA . SER A 1 97 ? -1.577 -7.077 1.186 1.00 84.25 97 SER A CA 1
ATOM 784 C C . SER A 1 97 ? -0.515 -6.335 1.987 1.00 84.25 97 SER A C 1
ATOM 786 O O . SER A 1 97 ? 0.492 -5.884 1.429 1.00 84.25 97 SER A O 1
ATOM 788 N N . MET A 1 98 ? -0.744 -6.210 3.291 1.00 82.06 98 MET A N 1
ATOM 789 C CA . MET A 1 98 ? 0.249 -5.713 4.232 1.00 82.06 98 MET A CA 1
ATOM 790 C C . MET A 1 98 ? 1.296 -6.801 4.496 1.00 82.06 98 MET A C 1
ATOM 792 O O . MET A 1 98 ? 0.977 -7.878 4.984 1.00 82.06 98 MET A O 1
ATOM 796 N N . GLY A 1 99 ? 2.552 -6.526 4.142 1.00 72.12 99 GLY A N 1
ATOM 797 C CA . GLY A 1 99 ? 3.684 -7.407 4.430 1.00 72.12 99 GLY A CA 1
ATOM 798 C C . GLY A 1 99 ? 4.458 -6.896 5.635 1.00 72.12 99 GLY A C 1
ATOM 799 O O . GLY A 1 99 ? 5.097 -5.846 5.553 1.00 72.12 99 GLY A O 1
ATOM 800 N N . GLY A 1 100 ?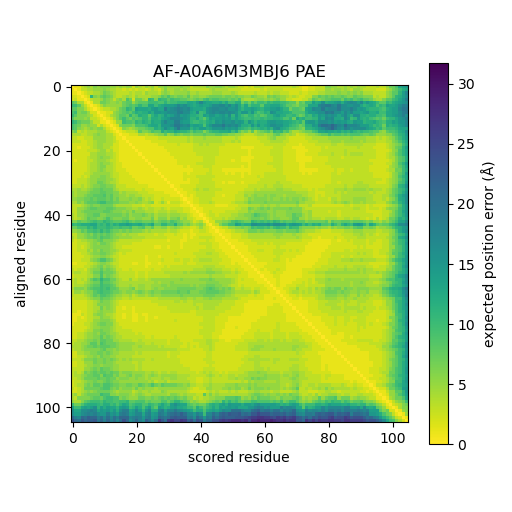 4.426 -7.638 6.738 1.00 64.75 100 GLY A N 1
ATOM 801 C CA . GLY A 1 100 ? 5.169 -7.339 7.958 1.00 64.75 100 GLY A CA 1
ATOM 802 C C . GLY A 1 100 ? 6.030 -8.522 8.391 1.00 64.75 100 GLY A C 1
ATOM 803 O O . GLY A 1 100 ? 5.764 -9.669 8.049 1.00 64.75 100 GLY A O 1
ATOM 804 N N . ARG A 1 101 ? 7.092 -8.251 9.149 1.00 56.19 101 ARG A N 1
ATOM 805 C CA . ARG A 1 101 ? 7.763 -9.276 9.956 1.00 56.19 101 ARG A CA 1
ATOM 806 C C . ARG A 1 101 ? 7.650 -8.837 11.403 1.00 56.19 101 ARG A C 1
ATOM 808 O O . ARG A 1 101 ? 8.249 -7.822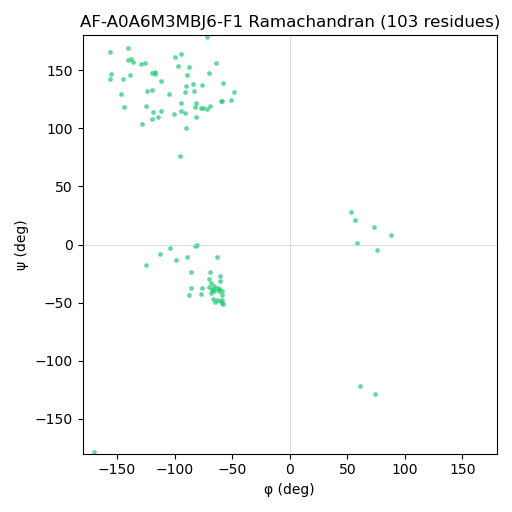 11.761 1.00 56.19 101 ARG A O 1
ATOM 815 N N . ALA A 1 102 ? 6.916 -9.591 12.216 1.00 46.25 102 ALA A N 1
ATOM 816 C CA . ALA A 1 102 ? 6.972 -9.425 13.659 1.00 46.25 102 ALA A CA 1
ATOM 817 C C . ALA A 1 102 ? 8.420 -9.670 14.110 1.00 46.25 102 ALA A C 1
ATOM 819 O O . ALA A 1 102 ? 9.020 -10.706 13.810 1.00 46.25 102 ALA A O 1
ATOM 820 N N . ARG A 1 103 ? 9.023 -8.695 14.793 1.00 42.66 103 ARG A N 1
ATOM 821 C CA . ARG A 1 103 ? 10.228 -8.961 15.577 1.00 42.66 103 ARG A CA 1
ATOM 822 C C . ARG A 1 103 ? 9.749 -9.545 16.898 1.00 42.66 103 ARG A C 1
ATOM 824 O O . ARG A 1 103 ? 9.167 -8.817 17.692 1.00 42.66 103 ARG A O 1
ATOM 831 N N . ASN A 1 104 ? 9.993 -10.835 17.115 1.00 39.62 104 ASN A N 1
ATOM 832 C CA . ASN A 1 104 ? 9.901 -11.398 18.458 1.00 39.62 104 ASN A CA 1
ATOM 833 C C . ASN A 1 104 ? 10.886 -10.625 19.349 1.00 39.62 104 ASN A C 1
ATOM 835 O O . ASN A 1 104 ? 12.060 -10.497 18.985 1.00 39.62 104 ASN A O 1
ATOM 839 N N . ALA A 1 105 ? 10.367 -10.047 20.432 1.00 37.25 105 ALA A N 1
ATOM 840 C CA . ALA A 1 105 ? 11.155 -9.420 21.488 1.00 37.25 105 ALA A CA 1
ATOM 841 C C . ALA A 1 105 ? 11.895 -10.478 22.316 1.00 37.25 105 ALA A C 1
ATOM 843 O O . ALA A 1 105 ? 11.340 -11.591 22.474 1.00 37.25 105 ALA A O 1
#

Secondary structure (DSSP, 8-state):
--B-TTS--TTS----HHHHHHHHHHHHHHHHH-SEEEEETTEEEEEE--EEEEE--SS-EEETTEEE-TT-BEEEE----HHHHHHHHTTS-------------

Mean predicted aligned error: 5.29 Å

Nearest PDB structures (foldseek):
  1wtu-assembly1_B  TM=2.589E-01  e=4.290E+00  Okubovirus SPO1

Sequence (105 aa):
IVYEPEAVDTQGEYTDAKEIESAQEAFMQKYSEDTKRIMVQHMGQTYHFPIIESFIPEKETQKGTDKIPAGAWWIMVKVTAPYIWDEIKAGRLTGFSMGGRARNA

Foldseek 3Di:
DAADAPDQDPVRDHHHLVVLVVLQVVVVVVCVVPQQADDDVPDDGTDRWAWPDWDAACAWDDDPPDIHGHSTIDTDTHDPDVVVVVCVVVVNRPDHYRDDDDDDD

pLDDT: mean 87.19, std 12.6, range [37.25, 96.5]

Radius of gyration: 14.06 Å; Cα contacts (8 Å, |Δi|>4): 146; chains: 1; bounding box: 30×24×40 Å